Protein AF-A0A800J9G5-F1 (afdb_monomer_lite)

Structure (mmCIF, N/CA/C/O backbone):
data_AF-A0A800J9G5-F1
#
_entry.id   AF-A0A800J9G5-F1
#
loop_
_atom_site.group_PDB
_atom_site.id
_atom_site.type_symbol
_atom_site.label_atom_id
_atom_site.label_alt_id
_atom_site.label_comp_id
_atom_site.l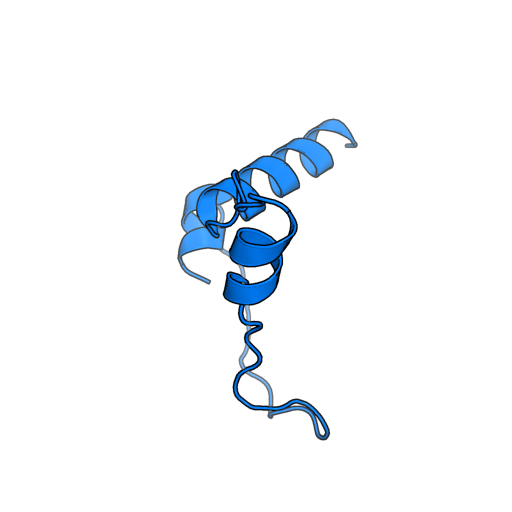abel_asym_id
_atom_site.label_entity_id
_atom_site.label_seq_id
_atom_site.pdbx_PDB_ins_code
_atom_site.Cartn_x
_atom_site.Cartn_y
_atom_site.Cartn_z
_atom_site.occupancy
_atom_site.B_iso_or_equiv
_atom_site.auth_seq_id
_atom_site.auth_comp_id
_atom_site.auth_asym_id
_atom_site.auth_atom_id
_atom_site.pdbx_PDB_model_num
ATOM 1 N N . MET A 1 1 ? -9.618 -5.765 5.828 1.00 86.19 1 MET A N 1
ATOM 2 C CA . MET A 1 1 ? -9.998 -5.418 7.216 1.00 86.19 1 MET A CA 1
ATOM 3 C C . MET A 1 1 ? -9.020 -5.954 8.252 1.00 86.19 1 MET A C 1
ATOM 5 O O . MET A 1 1 ? -8.675 -5.185 9.130 1.00 86.19 1 MET A O 1
ATOM 9 N N . GLN A 1 2 ? -8.517 -7.190 8.137 1.00 93.94 2 GLN A N 1
ATOM 10 C CA . GLN A 1 2 ? -7.560 -7.766 9.097 1.00 93.94 2 GLN A CA 1
ATOM 11 C C . GLN A 1 2 ? -6.339 -6.870 9.401 1.00 93.94 2 GLN A C 1
ATOM 13 O O . GLN A 1 2 ? -6.234 -6.370 10.513 1.00 93.94 2 GLN A O 1
ATOM 18 N N . ILE A 1 3 ? -5.484 -6.582 8.409 1.00 96.31 3 ILE A N 1
ATOM 19 C CA . ILE A 1 3 ? -4.251 -5.788 8.617 1.00 96.31 3 ILE A CA 1
ATOM 20 C C . ILE A 1 3 ? -4.562 -4.393 9.186 1.00 96.31 3 ILE A C 1
ATOM 22 O O . ILE A 1 3 ? -3.841 -3.880 10.030 1.00 96.31 3 ILE A O 1
ATOM 26 N N . ALA A 1 4 ? -5.676 -3.779 8.774 1.00 95.94 4 ALA A N 1
ATOM 27 C CA . ALA A 1 4 ? -6.095 -2.484 9.307 1.00 95.94 4 ALA A CA 1
ATOM 28 C C . ALA A 1 4 ? -6.435 -2.544 10.809 1.00 95.94 4 ALA A C 1
ATOM 30 O O . ALA A 1 4 ? -6.096 -1.613 11.536 1.00 95.94 4 ALA A O 1
ATOM 31 N N . ARG A 1 5 ? -7.065 -3.627 11.292 1.00 96.06 5 ARG A N 1
ATOM 32 C CA . ARG A 1 5 ? -7.312 -3.847 12.731 1.00 96.06 5 ARG A CA 1
ATOM 33 C C . ARG A 1 5 ? -6.011 -4.073 13.487 1.00 96.06 5 ARG A C 1
ATOM 35 O O . ARG A 1 5 ? -5.802 -3.450 14.519 1.00 96.06 5 ARG A O 1
ATOM 42 N N . GLU A 1 6 ? -5.131 -4.910 12.941 1.00 96.50 6 GLU A N 1
ATOM 43 C CA . GLU A 1 6 ? -3.822 -5.220 13.532 1.00 96.50 6 GLU A CA 1
ATOM 44 C C . GLU A 1 6 ? -2.969 -3.952 13.692 1.00 96.50 6 GLU A C 1
ATOM 46 O O . GLU A 1 6 ? -2.481 -3.670 14.782 1.00 96.50 6 GLU A O 1
ATOM 51 N N . VAL A 1 7 ? -2.861 -3.138 12.636 1.00 97.25 7 VAL A N 1
ATOM 52 C CA . VAL A 1 7 ? -2.066 -1.899 12.636 1.00 97.25 7 VAL A CA 1
ATOM 53 C C . VAL A 1 7 ? -2.693 -0.803 13.502 1.00 97.25 7 VAL A C 1
ATOM 55 O O . VAL A 1 7 ? -1.983 -0.071 14.193 1.00 97.25 7 VAL A O 1
ATOM 58 N N . SER A 1 8 ? -4.020 -0.636 13.461 1.00 95.00 8 SER A N 1
ATOM 59 C CA . SER A 1 8 ? -4.684 0.425 14.232 1.00 95.00 8 SER A CA 1
ATOM 60 C C . SER A 1 8 ? -4.843 0.091 15.713 1.00 95.00 8 SER A C 1
ATOM 62 O O . SER A 1 8 ? -4.927 1.016 16.526 1.00 95.00 8 SER A O 1
ATOM 64 N N . GLY A 1 9 ? -4.887 -1.200 16.060 1.00 95.81 9 GLY A N 1
ATOM 65 C CA . GLY A 1 9 ? -5.287 -1.680 17.380 1.00 95.81 9 GLY A CA 1
ATOM 66 C C . GLY A 1 9 ? -6.753 -1.373 17.708 1.00 95.81 9 GLY A C 1
ATOM 67 O O . GLY A 1 9 ? -7.125 -1.367 18.878 1.00 95.81 9 GLY A O 1
ATOM 68 N N . GLN A 1 10 ? -7.572 -1.054 16.700 1.00 93.31 10 GLN A N 1
ATOM 69 C CA . GLN A 1 10 ? -8.960 -0.637 16.869 1.00 93.31 10 GLN A CA 1
ATOM 70 C C . GLN A 1 10 ? -9.913 -1.562 16.119 1.00 93.31 10 GLN A C 1
ATOM 72 O O . GLN A 1 10 ? -9.717 -1.888 1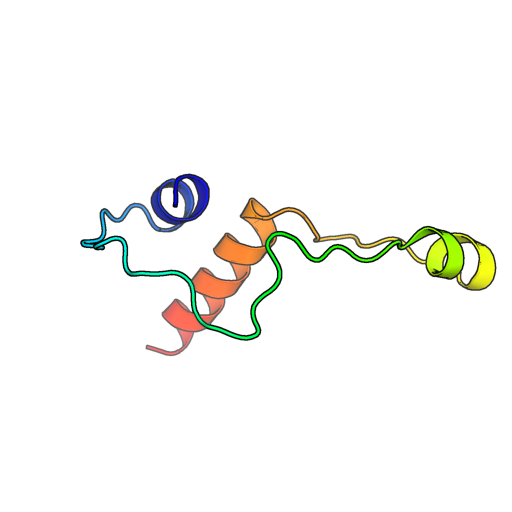4.945 1.00 93.31 10 GLN A O 1
ATOM 77 N N . GLU A 1 11 ? -10.999 -1.922 16.795 1.00 94.75 11 GLU A N 1
ATOM 78 C CA . GLU A 1 11 ? -12.176 -2.466 16.134 1.00 94.75 11 GLU A CA 1
ATOM 79 C C . GLU A 1 11 ? -12.990 -1.332 15.510 1.00 94.75 11 GLU A C 1
ATOM 81 O O . GLU A 1 11 ? -13.138 -0.252 16.082 1.00 94.75 11 GLU A O 1
ATOM 86 N N . PHE A 1 12 ? -13.532 -1.588 14.323 1.00 92.50 12 PHE A N 1
ATOM 87 C CA . PHE A 1 12 ? -14.337 -0.624 13.584 1.00 92.50 12 PHE A CA 1
ATOM 88 C C . PHE A 1 12 ? -15.642 -1.259 13.118 1.00 92.50 12 PHE A C 1
ATOM 90 O O . PHE A 1 12 ? -15.684 -2.403 12.656 1.00 92.50 12 PHE A O 1
ATOM 97 N N . ASN A 1 13 ? -16.711 -0.475 13.212 1.00 94.81 13 ASN A N 1
ATOM 98 C CA . ASN A 1 13 ? -18.027 -0.858 12.726 1.00 94.81 13 ASN A CA 1
ATOM 99 C C . ASN A 1 13 ? -18.080 -0.670 11.206 1.00 94.81 13 ASN A C 1
ATOM 101 O O . ASN A 1 13 ? -17.809 0.421 10.707 1.00 94.81 13 ASN A O 1
ATOM 105 N N . TYR A 1 14 ? -18.443 -1.719 10.469 1.00 93.88 14 TYR A N 1
ATOM 106 C CA . TYR A 1 14 ? -18.669 -1.647 9.027 1.00 93.88 14 TYR A CA 1
ATOM 107 C C . TYR A 1 14 ? -19.842 -2.535 8.615 1.00 93.88 14 TYR A C 1
ATOM 109 O O . TYR A 1 14 ? -20.153 -3.529 9.268 1.00 93.88 14 TYR A O 1
ATOM 117 N N . THR A 1 15 ? -20.469 -2.190 7.495 1.00 96.31 15 THR A N 1
ATOM 118 C CA . THR A 1 15 ? -21.497 -3.000 6.839 1.00 96.31 15 THR A CA 1
ATOM 119 C C . THR A 1 15 ? -21.099 -3.237 5.388 1.00 96.31 15 THR A C 1
ATOM 121 O O . THR A 1 15 ? -20.423 -2.416 4.766 1.00 96.31 15 THR A O 1
ATOM 124 N N . LEU A 1 16 ? -21.476 -4.393 4.846 1.00 95.81 16 LEU A N 1
ATOM 125 C CA . LEU A 1 16 ? -21.247 -4.700 3.438 1.00 95.81 16 LEU A CA 1
ATOM 126 C C . LEU A 1 16 ? -22.382 -4.102 2.604 1.00 95.81 16 LEU A C 1
ATOM 128 O O . LEU A 1 16 ? -23.553 -4.381 2.853 1.00 95.81 16 LEU A O 1
ATOM 132 N N . GLY A 1 17 ? -22.024 -3.272 1.626 1.00 95.56 17 GLY A N 1
ATOM 133 C CA . GLY A 1 17 ? -22.949 -2.718 0.638 1.00 95.56 17 GLY A CA 1
ATOM 134 C C . GLY A 1 17 ? -22.887 -3.460 -0.705 1.00 95.56 17 GLY A C 1
ATOM 135 O O . GLY A 1 17 ? -22.008 -4.303 -0.905 1.00 95.56 17 GLY A O 1
ATOM 136 N N . PRO A 1 18 ? -23.791 -3.144 -1.650 1.00 96.06 18 PRO A N 1
ATOM 137 C CA . PRO A 1 18 ? -23.729 -3.688 -3.004 1.00 96.06 18 PRO A CA 1
ATOM 138 C C . PRO A 1 18 ? -22.471 -3.208 -3.744 1.00 96.06 18 PRO A C 1
ATOM 140 O O . PRO A 1 18 ? -21.919 -2.144 -3.449 1.00 96.06 18 PRO A O 1
ATOM 143 N N . ARG A 1 19 ? -22.032 -3.975 -4.750 1.00 96.06 19 ARG A N 1
ATOM 144 C CA . ARG A 1 19 ? -20.927 -3.576 -5.632 1.00 96.06 19 ARG A CA 1
ATOM 145 C C . ARG A 1 19 ? -21.297 -2.295 -6.387 1.00 96.06 19 ARG A C 1
ATOM 147 O O . ARG A 1 19 ? -22.389 -2.193 -6.942 1.00 96.06 19 ARG A O 1
ATOM 154 N N . ARG A 1 20 ? -20.368 -1.341 -6.451 1.00 96.88 20 ARG A N 1
ATOM 155 C CA . ARG A 1 20 ? -20.541 -0.124 -7.250 1.00 96.88 20 ARG A CA 1
ATOM 156 C C . ARG A 1 20 ? -20.377 -0.450 -8.735 1.00 96.88 20 ARG A C 1
ATOM 158 O O . ARG A 1 20 ? -19.466 -1.181 -9.128 1.00 96.88 20 ARG A O 1
ATOM 165 N N . ALA A 1 21 ? -21.281 0.070 -9.562 1.00 96.19 21 ALA A N 1
ATOM 166 C CA . ALA A 1 21 ? -21.169 -0.055 -11.011 1.00 96.19 21 ALA A CA 1
ATOM 167 C C . ALA A 1 21 ? -19.902 0.668 -11.497 1.00 96.19 21 ALA A C 1
ATOM 169 O O . ALA A 1 21 ? -19.602 1.762 -11.031 1.00 96.19 21 ALA A O 1
ATOM 170 N N . GLY A 1 22 ? -19.164 0.049 -12.419 1.00 95.94 22 GLY A N 1
ATOM 171 C CA . GLY A 1 22 ? -17.891 0.573 -12.926 1.00 95.94 22 GLY A CA 1
ATOM 172 C C . GLY A 1 22 ? -16.645 0.030 -12.220 1.00 95.94 22 GLY A C 1
ATOM 173 O O . GLY A 1 22 ? -15.600 -0.043 -12.858 1.00 95.94 22 GLY A O 1
ATOM 174 N N . ASP A 1 23 ? -16.751 -0.453 -10.977 1.00 96.44 23 ASP A N 1
ATOM 175 C CA . ASP A 1 23 ? -15.594 -1.013 -10.266 1.00 96.44 23 ASP A CA 1
ATOM 176 C C . ASP A 1 23 ? -15.310 -2.448 -10.745 1.00 96.44 23 ASP A C 1
ATOM 178 O O . ASP A 1 23 ? -16.199 -3.302 -10.640 1.00 96.44 23 ASP A O 1
ATOM 182 N N . PRO A 1 24 ? -14.117 -2.765 -11.278 1.00 95.69 24 PRO A N 1
ATOM 183 C CA . PRO A 1 24 ? -13.700 -4.144 -11.545 1.00 95.69 24 PRO A CA 1
ATOM 184 C C . PRO A 1 24 ? -13.489 -4.932 -10.241 1.00 95.69 24 PRO A C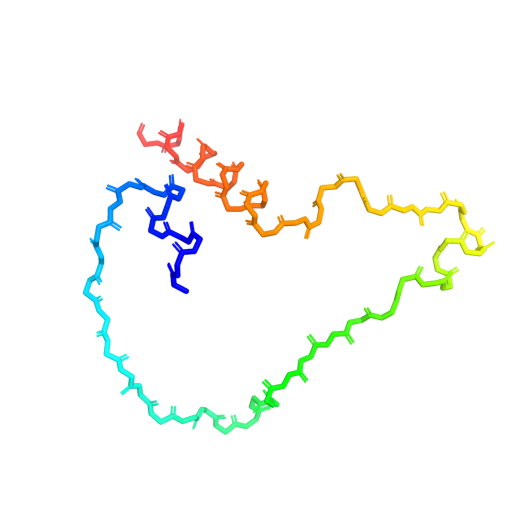 1
ATOM 186 O O . PRO A 1 24 ? -13.313 -4.364 -9.169 1.00 95.69 24 PRO A O 1
ATOM 189 N N . ALA A 1 25 ? -13.484 -6.267 -10.329 1.00 95.06 25 ALA A N 1
ATOM 190 C CA . ALA A 1 25 ? -13.309 -7.120 -9.149 1.00 95.06 25 ALA A CA 1
ATOM 191 C C . ALA A 1 25 ? -11.889 -7.042 -8.556 1.00 95.06 25 ALA A C 1
ATOM 193 O O . ALA A 1 25 ? -11.734 -7.075 -7.339 1.00 95.06 25 ALA A O 1
ATOM 194 N N . VAL A 1 26 ? -10.864 -6.954 -9.411 1.00 96.25 26 VAL A N 1
ATOM 195 C CA . VAL A 1 26 ? -9.447 -6.872 -9.030 1.00 96.25 26 VAL A CA 1
ATOM 196 C C . VAL A 1 26 ? -8.708 -6.021 -10.061 1.00 96.25 26 VAL A C 1
ATOM 198 O O . VAL A 1 26 ? -8.943 -6.167 -11.260 1.00 96.25 26 VAL A O 1
ATOM 201 N N . VAL A 1 27 ? -7.798 -5.163 -9.596 1.00 95.62 27 VAL A N 1
ATOM 202 C CA . VAL A 1 27 ? -6.887 -4.376 -10.441 1.00 95.62 27 VAL A CA 1
ATOM 203 C C . VAL A 1 27 ? -5.490 -4.455 -9.848 1.00 95.62 27 VAL A C 1
ATOM 205 O O . VAL A 1 27 ? -5.280 -4.035 -8.714 1.00 95.62 27 VAL A O 1
ATOM 208 N N . LEU A 1 28 ? -4.544 -4.999 -10.612 1.00 96.00 28 LEU A N 1
ATOM 209 C CA . LEU A 1 28 ? -3.136 -5.111 -10.236 1.00 96.00 28 LEU A CA 1
ATOM 210 C C . LEU A 1 28 ? -2.265 -4.709 -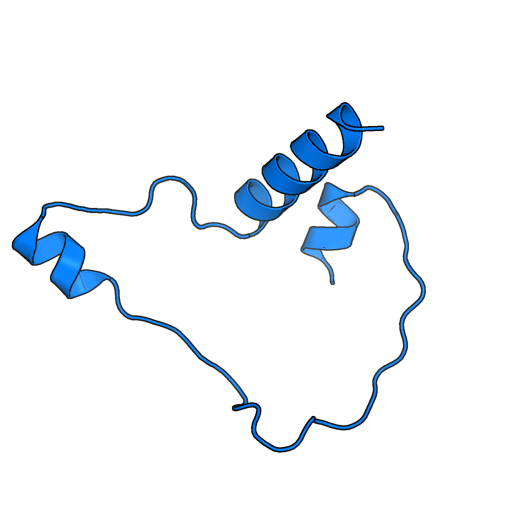11.428 1.00 96.00 28 LEU A C 1
ATOM 212 O O . LEU A 1 28 ? -2.563 -5.075 -12.565 1.00 96.00 28 LEU A O 1
ATOM 216 N N . ALA A 1 29 ? -1.187 -3.975 -11.159 1.00 95.56 29 ALA A N 1
ATOM 217 C CA . ALA A 1 29 ? -0.181 -3.620 -12.153 1.00 95.56 29 ALA A CA 1
ATOM 218 C C . ALA A 1 29 ? 1.028 -4.560 -12.066 1.00 95.56 29 ALA A C 1
ATOM 220 O O . ALA A 1 29 ? 1.381 -5.043 -10.991 1.00 95.56 29 ALA A O 1
ATOM 221 N N . LYS A 1 30 ? 1.672 -4.783 -13.212 1.00 95.56 30 LYS A N 1
ATOM 222 C CA . LYS A 1 30 ? 2.956 -5.478 -13.336 1.00 95.56 30 LYS A CA 1
ATOM 223 C C . LYS A 1 30 ? 4.105 -4.474 -13.205 1.00 95.56 30 LYS A 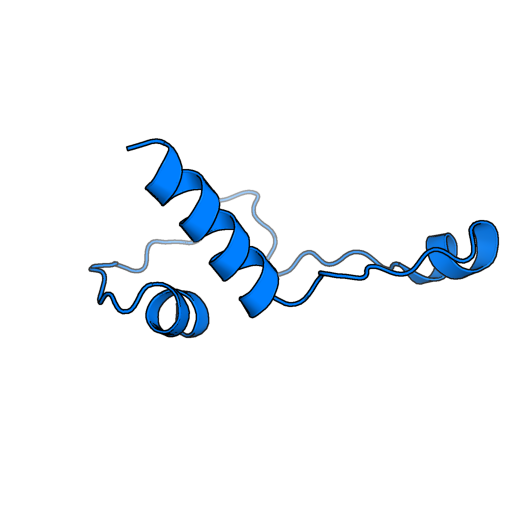C 1
ATOM 225 O O . LYS A 1 30 ? 4.019 -3.385 -13.768 1.00 95.56 30 LYS A O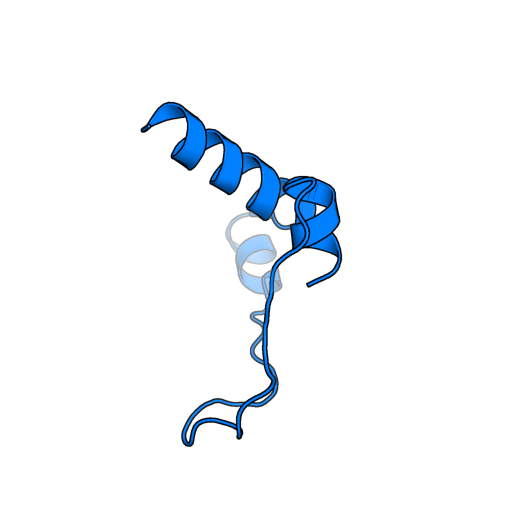 1
ATOM 230 N N . ALA A 1 31 ? 5.156 -4.826 -12.467 1.00 96.00 31 ALA A N 1
ATOM 231 C CA . ALA A 1 31 ? 6.315 -3.962 -12.193 1.00 96.00 31 ALA A CA 1
ATOM 232 C C . ALA A 1 31 ? 7.590 -4.401 -12.940 1.00 96.00 31 ALA A C 1
ATOM 234 O O . ALA A 1 31 ? 8.624 -3.743 -12.854 1.00 96.00 31 ALA A O 1
ATOM 235 N N . GLU A 1 32 ? 7.514 -5.500 -13.687 1.00 97.50 32 GLU A N 1
ATOM 236 C CA . GLU A 1 32 ? 8.630 -6.154 -14.366 1.00 97.50 32 GLU A CA 1
ATOM 237 C C . GLU A 1 32 ? 9.320 -5.211 -15.356 1.00 97.50 32 GLU A C 1
ATOM 239 O O . GLU A 1 32 ? 10.538 -5.076 -15.314 1.00 97.50 32 GLU A O 1
ATOM 244 N N . LEU A 1 33 ? 8.550 -4.463 -16.154 1.00 97.94 33 LEU A N 1
ATOM 245 C CA . LEU A 1 33 ? 9.112 -3.518 -17.122 1.00 97.94 33 LEU A CA 1
ATOM 246 C C . LEU A 1 33 ? 9.904 -2.386 -16.446 1.00 97.94 33 LEU A C 1
ATOM 248 O O . LEU A 1 33 ? 10.942 -1.964 -16.947 1.00 97.94 33 LEU A O 1
ATOM 252 N N . ALA A 1 34 ? 9.435 -1.899 -15.294 1.00 98.12 34 ALA A N 1
ATOM 253 C CA . ALA A 1 34 ? 10.150 -0.874 -14.538 1.00 98.12 34 ALA A CA 1
ATOM 254 C C . ALA A 1 34 ? 11.468 -1.419 -13.969 1.00 98.12 34 ALA A C 1
ATOM 256 O O . ALA A 1 34 ? 12.478 -0.718 -13.983 1.00 98.12 34 ALA A O 1
ATOM 257 N N . LYS A 1 35 ? 11.483 -2.682 -13.531 1.00 98.00 35 LYS A N 1
ATOM 258 C CA . LYS A 1 35 ? 12.711 -3.357 -13.107 1.00 98.00 35 LYS A CA 1
ATOM 259 C C . LYS A 1 35 ? 13.692 -3.524 -14.268 1.00 98.00 35 LYS A C 1
ATOM 261 O O . LYS A 1 35 ? 14.861 -3.208 -14.114 1.00 98.00 35 LYS A O 1
ATOM 266 N N . GLU A 1 36 ? 13.230 -3.988 -15.424 1.00 98.56 36 GLU A N 1
ATOM 267 C CA . GLU A 1 36 ? 14.088 -4.229 -16.593 1.00 98.56 36 GLU A CA 1
ATOM 268 C C . GLU A 1 36 ? 14.726 -2.947 -17.138 1.00 98.56 36 GLU A C 1
ATOM 270 O O . GLU A 1 36 ? 15.905 -2.944 -17.481 1.00 98.56 36 GLU A O 1
ATOM 275 N N . LEU A 1 37 ? 13.956 -1.859 -17.215 1.00 98.56 37 LEU A N 1
ATOM 276 C CA . LEU A 1 37 ? 14.423 -0.615 -17.829 1.00 98.56 37 LEU A CA 1
ATOM 277 C C . LEU A 1 37 ? 15.160 0.309 -16.860 1.00 98.56 37 LEU A C 1
ATOM 279 O O . LEU A 1 37 ? 16.016 1.079 -17.291 1.00 98.56 37 LEU A O 1
ATOM 283 N N . LEU A 1 38 ? 14.796 0.286 -15.576 1.00 98.31 38 LEU A N 1
ATOM 284 C CA . LEU A 1 38 ? 15.243 1.283 -14.597 1.00 98.31 38 LEU A CA 1
ATOM 285 C C . LEU A 1 38 ? 15.978 0.671 -13.400 1.00 98.31 38 LEU A C 1
ATOM 287 O O . LEU A 1 38 ? 16.355 1.415 -12.498 1.00 98.31 38 LEU A O 1
ATOM 291 N N . ASP A 1 39 ? 16.114 -0.659 -13.345 1.00 97.81 39 ASP A N 1
ATOM 292 C CA . ASP A 1 39 ? 16.524 -1.402 -12.142 1.00 97.81 39 ASP A CA 1
ATOM 293 C C . ASP A 1 39 ? 15.693 -1.016 -10.903 1.00 97.81 39 ASP A C 1
ATOM 295 O O . ASP A 1 39 ? 16.138 -1.024 -9.754 1.00 97.81 39 ASP A O 1
ATOM 299 N N . TRP A 1 40 ? 14.439 -0.615 -11.138 1.00 98.19 40 TRP A N 1
ATOM 300 C CA . TRP A 1 40 ? 13.565 -0.138 -10.083 1.00 98.19 40 TRP A CA 1
ATOM 301 C C . TRP A 1 40 ? 12.774 -1.290 -9.469 1.00 98.19 40 TRP A C 1
ATOM 303 O O . TRP A 1 40 ? 12.100 -2.056 -10.159 1.00 98.19 40 TRP A O 1
ATOM 313 N N . MET A 1 41 ? 12.802 -1.369 -8.140 1.00 97.06 41 MET A N 1
ATOM 314 C CA . MET A 1 41 ? 11.960 -2.270 -7.360 1.00 97.06 41 MET A CA 1
ATOM 315 C C . MET A 1 41 ? 11.334 -1.517 -6.181 1.00 97.06 41 MET A C 1
ATOM 317 O O . MET A 1 41 ? 12.013 -0.703 -5.540 1.00 97.06 41 MET A O 1
ATOM 321 N N . PRO A 1 42 ? 10.056 -1.777 -5.851 1.00 95.56 42 PRO A N 1
ATOM 322 C CA . PRO A 1 42 ? 9.411 -1.094 -4.747 1.00 95.56 42 PRO A CA 1
ATOM 323 C C . PRO A 1 42 ? 9.983 -1.587 -3.411 1.00 95.56 42 PRO A C 1
ATOM 325 O O . PRO A 1 42 ? 10.010 -2.783 -3.131 1.00 95.56 42 PRO A O 1
ATOM 328 N N . LYS A 1 43 ? 10.429 -0.650 -2.569 1.00 96.38 43 LYS A N 1
ATOM 329 C CA . LYS A 1 43 ? 11.018 -0.957 -1.251 1.00 96.38 43 LYS A CA 1
ATOM 330 C C . LYS A 1 43 ? 9.978 -1.126 -0.139 1.00 96.38 43 LYS A C 1
ATOM 332 O O . LYS A 1 43 ? 10.228 -1.842 0.821 1.00 96.38 43 LYS A O 1
ATOM 337 N N . HIS A 1 44 ? 8.822 -0.473 -0.272 1.00 97.06 44 HIS A N 1
ATOM 338 C CA . HIS A 1 44 ? 7.764 -0.416 0.744 1.00 97.06 44 HIS A CA 1
ATOM 339 C C . HIS A 1 44 ? 6.395 -0.626 0.088 1.00 97.06 44 HIS A C 1
ATOM 341 O O . HIS A 1 44 ? 5.633 0.320 -0.084 1.00 97.06 44 HIS A O 1
ATOM 347 N N . SER A 1 45 ? 6.116 -1.852 -0.361 1.00 96.25 45 SER A N 1
ATOM 348 C CA . SER A 1 45 ? 4.872 -2.171 -1.085 1.00 96.25 45 SER A CA 1
ATOM 349 C C . SER A 1 45 ? 3.936 -3.113 -0.338 1.00 96.25 45 SER A C 1
ATOM 351 O O . SER A 1 45 ? 2.848 -3.401 -0.835 1.00 96.25 45 SER A O 1
ATOM 353 N N . ASP A 1 46 ? 4.352 -3.640 0.810 1.00 96.56 46 ASP A N 1
ATOM 354 C CA . ASP A 1 46 ? 3.503 -4.516 1.599 1.00 96.56 46 ASP A CA 1
ATOM 355 C C . ASP A 1 46 ? 2.431 -3.704 2.342 1.00 96.56 46 ASP A C 1
ATOM 357 O O . ASP A 1 46 ? 2.636 -2.557 2.749 1.00 96.56 46 ASP A O 1
ATOM 361 N N . ALA A 1 47 ? 1.258 -4.308 2.519 1.00 96.94 47 ALA A N 1
ATOM 362 C CA . ALA A 1 47 ? 0.112 -3.621 3.098 1.00 96.94 47 ALA A CA 1
ATOM 363 C C . ALA A 1 47 ? 0.344 -3.172 4.551 1.00 96.94 47 ALA A C 1
ATOM 365 O O . ALA A 1 47 ? -0.234 -2.166 4.959 1.00 96.94 47 ALA A O 1
ATOM 366 N N . HIS A 1 48 ? 1.175 -3.883 5.322 1.00 97.69 48 HIS A N 1
ATOM 367 C CA . HIS A 1 48 ? 1.440 -3.541 6.718 1.00 97.69 48 HIS A CA 1
ATOM 368 C C . HIS A 1 48 ? 2.245 -2.242 6.807 1.00 97.69 48 HIS A C 1
ATOM 370 O O . HIS A 1 48 ? 1.796 -1.294 7.448 1.00 97.69 48 HIS A O 1
ATOM 376 N N . THR A 1 49 ? 3.369 -2.152 6.088 1.00 98.12 49 THR A N 1
ATOM 377 C CA . THR A 1 49 ? 4.199 -0.939 6.014 1.00 98.12 49 THR A CA 1
ATOM 378 C C . THR A 1 49 ? 3.390 0.256 5.515 1.00 98.12 49 THR A C 1
ATOM 380 O O . THR A 1 49 ? 3.467 1.345 6.089 1.00 98.12 49 THR A O 1
ATOM 383 N N . LEU A 1 50 ? 2.578 0.065 4.469 1.00 98.00 50 LEU A N 1
ATOM 384 C CA . LEU A 1 50 ? 1.746 1.132 3.906 1.00 98.00 50 LEU A CA 1
ATOM 385 C C . LEU A 1 50 ? 0.710 1.650 4.915 1.00 98.00 50 LEU A C 1
ATOM 387 O O . LEU A 1 50 ? 0.578 2.862 5.096 1.00 98.00 50 LEU A O 1
ATOM 391 N N . LEU A 1 51 ? -0.008 0.754 5.599 1.00 97.56 51 LEU A N 1
ATOM 392 C CA . LEU A 1 51 ? -1.013 1.136 6.596 1.00 97.56 51 LEU A CA 1
ATOM 393 C C . LEU A 1 51 ? -0.379 1.781 7.835 1.00 97.56 51 LEU A C 1
ATOM 395 O O . LEU A 1 51 ? -0.885 2.794 8.317 1.00 97.56 51 LEU A O 1
ATOM 399 N N . GLU A 1 52 ? 0.728 1.230 8.337 1.00 97.56 52 GLU A N 1
ATOM 400 C CA . GLU A 1 52 ? 1.408 1.721 9.540 1.00 97.56 52 GLU A CA 1
ATOM 401 C C . GLU A 1 52 ? 1.952 3.139 9.341 1.00 97.56 52 GLU A C 1
ATOM 403 O O . GLU A 1 52 ? 1.699 4.037 10.151 1.00 97.56 52 GLU A O 1
ATOM 408 N N . THR A 1 53 ? 2.677 3.355 8.242 1.00 97.50 53 THR A N 1
ATOM 409 C CA . THR A 1 53 ? 3.270 4.661 7.927 1.00 97.50 53 THR A CA 1
ATOM 410 C C . THR A 1 53 ? 2.197 5.712 7.664 1.00 97.50 53 THR A C 1
ATOM 412 O O . THR A 1 53 ? 2.321 6.839 8.149 1.00 97.50 53 THR A O 1
ATOM 415 N N . THR A 1 54 ? 1.101 5.330 6.999 1.00 97.56 54 THR A N 1
ATOM 416 C CA . THR A 1 54 ? -0.065 6.201 6.816 1.00 97.56 54 THR A CA 1
ATOM 417 C C . THR A 1 54 ? -0.659 6.594 8.166 1.00 97.56 54 THR A C 1
ATOM 419 O O . THR A 1 54 ? -0.750 7.779 8.473 1.00 97.56 54 THR A O 1
ATOM 422 N N . LEU A 1 55 ? -1.011 5.632 9.024 1.00 96.81 55 LEU A N 1
ATOM 423 C CA . LEU A 1 55 ? -1.634 5.933 10.315 1.00 96.81 55 LEU A CA 1
ATOM 424 C C . LEU A 1 55 ? -0.746 6.824 11.197 1.00 96.81 55 LEU A C 1
ATOM 426 O O . LEU A 1 55 ? -1.244 7.747 11.847 1.00 96.81 55 LEU A O 1
ATOM 430 N N . ARG A 1 56 ? 0.570 6.583 11.194 1.00 96.88 56 ARG A N 1
ATOM 431 C CA . ARG A 1 56 ? 1.551 7.410 11.908 1.00 96.88 56 ARG A CA 1
ATOM 432 C C . ARG A 1 56 ? 1.501 8.874 11.461 1.00 96.88 56 ARG A C 1
ATOM 434 O O . ARG A 1 56 ? 1.475 9.751 12.320 1.00 96.88 56 ARG A O 1
ATOM 441 N N . ALA A 1 57 ? 1.440 9.132 10.154 1.00 96.81 57 ALA A N 1
ATOM 442 C CA . ALA A 1 57 ? 1.371 10.489 9.608 1.00 96.81 57 ALA A CA 1
ATOM 443 C C . ALA A 1 57 ? 0.081 11.227 10.019 1.00 96.81 57 ALA A C 1
ATOM 445 O O . ALA A 1 57 ? 0.123 12.398 10.398 1.00 96.81 57 ALA A O 1
ATOM 446 N N . TYR A 1 58 ? -1.063 10.535 10.018 1.00 94.62 58 TYR A N 1
ATOM 447 C CA . TYR A 1 58 ? -2.345 11.133 10.413 1.00 94.62 58 TYR A CA 1
ATOM 448 C C . TYR A 1 58 ? -2.422 11.423 11.919 1.00 94.62 58 TYR A C 1
ATOM 450 O O . TYR A 1 58 ? -2.972 12.448 12.314 1.00 94.62 58 TYR A O 1
ATOM 458 N N . ARG A 1 59 ? -1.818 10.576 12.764 1.00 92.06 59 ARG A N 1
ATOM 459 C CA . ARG A 1 59 ? -1.749 10.804 14.220 1.00 92.06 59 ARG A CA 1
ATOM 460 C C . ARG A 1 59 ? -0.893 12.009 14.608 1.00 92.06 59 ARG A C 1
ATOM 462 O O . ARG A 1 59 ? -1.173 12.635 15.617 1.00 92.06 59 ARG A O 1
ATOM 469 N N . GLN A 1 60 ? 0.144 12.319 13.834 1.00 77.25 60 GLN A N 1
ATOM 470 C CA . GLN A 1 60 ? 1.009 13.482 14.076 1.00 77.25 60 GLN A CA 1
ATOM 471 C C . GLN A 1 60 ? 0.366 14.808 13.651 1.00 77.25 60 GLN A C 1
ATOM 473 O O . GLN A 1 60 ? 0.856 15.868 14.020 1.00 77.25 60 GLN A O 1
ATOM 478 N N . SER A 1 61 ? -0.711 14.742 12.866 1.00 70.12 61 SER A N 1
ATOM 479 C CA . SER A 1 61 ? -1.429 15.908 12.343 1.00 70.12 61 SER A CA 1
ATOM 480 C C . SER A 1 61 ? -2.672 16.264 13.177 1.00 70.12 61 SER A C 1
ATOM 482 O O . SER A 1 61 ? -3.480 17.076 12.730 1.00 70.12 61 SER A O 1
ATOM 484 N N . SER A 1 62 ? -2.852 15.620 14.339 1.00 52.22 62 SER A N 1
ATOM 485 C CA . SER A 1 62 ? -3.975 15.803 15.274 1.00 52.22 62 SER A CA 1
ATOM 486 C C . SER A 1 62 ? -3.532 16.463 16.574 1.00 52.22 62 SER A C 1
ATOM 488 O O . SER A 1 62 ? -2.384 16.200 16.995 1.00 52.22 62 SER A O 1
#

pLDDT: mean 94.72, std 7.02, range [52.22, 98.56]

Secondary structure (DSSP, 8-state):
-HHHHHHH-------PPPPPTT--S------HHHHHHH----SS-SHHHHHHHHHHHHHHT-

Sequence (62 aa):
MQIAREVSGQEFNYTLGPRRAGDPAVVLAKAELAKELLDWMPKHSDAHTLLETTLRAYRQSS

Radius of gyration: 16.34 Å; chains: 1; bounding box: 40×24×35 Å

Foldseek 3Di:
DVLLCVLVVDDDDDDDDDDDPPDDPDDDDDCVVVCVPPVDDDPQDDPNSVNNVVVVVVVVVD